Protein AF-A0A938GH93-F1 (afdb_monomer)

Structure (mmCIF, N/CA/C/O backbone):
data_AF-A0A938GH93-F1
#
_entry.id   AF-A0A938GH93-F1
#
loop_
_atom_site.group_PDB
_atom_site.id
_atom_site.type_symbol
_atom_site.label_atom_id
_atom_site.label_alt_id
_atom_site.label_comp_id
_atom_site.label_asym_id
_atom_site.label_entity_id
_atom_site.label_seq_id
_atom_site.pdbx_PDB_ins_code
_atom_site.Cartn_x
_atom_site.Cartn_y
_atom_site.Cartn_z
_atom_site.occupancy
_atom_site.B_iso_or_equiv
_atom_site.auth_seq_id
_atom_site.auth_comp_id
_atom_site.auth_asym_id
_atom_site.auth_atom_id
_ato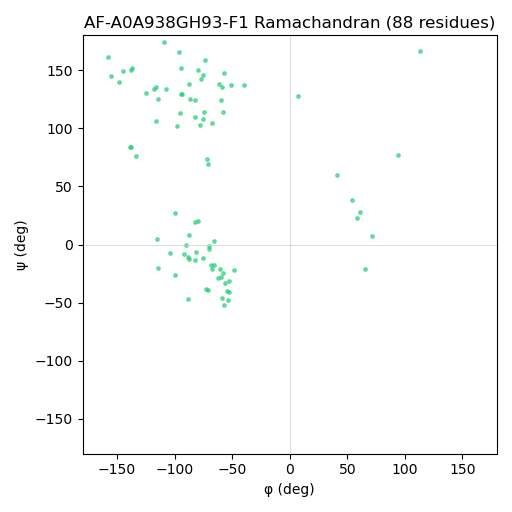m_site.pdbx_PDB_model_num
ATOM 1 N N . MET A 1 1 ? -15.327 -5.489 24.774 1.00 42.50 1 MET A N 1
ATOM 2 C CA . MET A 1 1 ? -14.917 -5.742 23.378 1.00 42.50 1 MET A CA 1
ATOM 3 C C . MET A 1 1 ? -13.633 -4.974 23.151 1.00 42.50 1 MET A C 1
ATOM 5 O O . MET A 1 1 ? -13.631 -3.768 23.350 1.00 42.50 1 MET A O 1
ATOM 9 N N . THR A 1 2 ? -12.534 -5.657 22.853 1.00 50.31 2 THR A N 1
ATOM 10 C CA . THR A 1 2 ? -11.286 -5.001 22.449 1.00 50.31 2 THR A CA 1
ATOM 11 C C . THR A 1 2 ? -11.477 -4.533 21.012 1.00 50.31 2 THR A C 1
ATOM 13 O O . THR A 1 2 ? -11.593 -5.366 20.116 1.00 50.31 2 THR A O 1
ATOM 16 N N . SER A 1 3 ? -11.606 -3.224 20.801 1.00 69.81 3 SER A N 1
ATOM 17 C CA . SER A 1 3 ? -11.673 -2.662 19.451 1.00 69.81 3 SER A CA 1
ATOM 18 C C . SER A 1 3 ? -10.384 -3.024 18.715 1.00 69.81 3 SER A C 1
ATOM 20 O O . SER A 1 3 ? -9.297 -2.760 19.226 1.00 69.81 3 SER A O 1
ATOM 22 N N . THR A 1 4 ? -10.494 -3.663 17.553 1.00 74.31 4 THR A N 1
ATOM 23 C CA . THR A 1 4 ? -9.364 -3.783 16.626 1.00 74.31 4 THR A CA 1
ATOM 24 C C . THR A 1 4 ? -9.202 -2.448 15.899 1.00 74.31 4 THR A C 1
ATOM 26 O O . THR A 1 4 ? -10.198 -1.794 15.599 1.00 74.31 4 THR A O 1
ATOM 29 N N . MET A 1 5 ? -7.961 -2.027 15.647 1.00 82.38 5 MET A N 1
ATOM 30 C CA . MET A 1 5 ? -7.665 -0.844 14.824 1.00 82.38 5 MET A CA 1
ATOM 31 C C . MET A 1 5 ? -7.868 -1.133 13.326 1.00 82.38 5 MET A C 1
ATOM 33 O O . MET A 1 5 ? -7.910 -0.221 12.517 1.00 82.38 5 MET A O 1
ATOM 37 N N . VAL A 1 6 ? -8.032 -2.402 12.931 1.00 86.12 6 VAL A N 1
ATOM 38 C CA . VAL A 1 6 ? -8.329 -2.761 11.538 1.00 86.12 6 VAL A CA 1
ATOM 39 C C . VAL A 1 6 ? -9.806 -2.500 11.238 1.00 86.12 6 VAL A C 1
ATOM 41 O O . VAL A 1 6 ? -10.663 -3.286 11.641 1.00 86.12 6 VAL A O 1
ATOM 44 N N . VAL A 1 7 ? -10.099 -1.405 10.534 1.00 89.69 7 VAL A N 1
ATOM 45 C CA . VAL A 1 7 ? -11.472 -0.962 10.217 1.00 89.69 7 VAL A CA 1
ATOM 46 C C . VAL A 1 7 ? -11.935 -1.324 8.800 1.00 89.69 7 VAL A C 1
ATOM 48 O O . VAL A 1 7 ? -13.132 -1.503 8.593 1.00 89.69 7 VAL A O 1
ATOM 51 N N . SER A 1 8 ? -11.011 -1.484 7.843 1.00 92.06 8 SER A N 1
ATOM 52 C CA . SER A 1 8 ? -11.303 -1.903 6.460 1.00 92.06 8 SER A CA 1
ATOM 53 C C . SER A 1 8 ? -10.243 -2.905 5.973 1.00 92.06 8 SER A C 1
ATOM 55 O O . SER A 1 8 ? -9.253 -2.516 5.353 1.00 92.06 8 SER A O 1
ATOM 57 N N . PRO A 1 9 ? -10.383 -4.210 6.289 1.00 93.12 9 PRO A N 1
ATOM 58 C CA . PRO A 1 9 ? -9.334 -5.202 6.037 1.00 93.12 9 PRO A CA 1
ATOM 59 C C . PRO A 1 9 ? -8.866 -5.307 4.579 1.00 93.12 9 PRO A C 1
ATOM 61 O O . PRO A 1 9 ? -7.690 -5.565 4.346 1.00 93.12 9 PRO A O 1
ATOM 64 N N . SER A 1 10 ? -9.765 -5.083 3.617 1.00 95.06 10 SER A N 1
ATOM 65 C CA . SER A 1 10 ? -9.472 -5.109 2.178 1.00 95.06 10 SER A CA 1
ATOM 66 C C . SER A 1 10 ? -8.847 -3.813 1.650 1.00 95.06 10 SER A C 1
ATOM 68 O O . SER A 1 10 ? -8.492 -3.733 0.483 1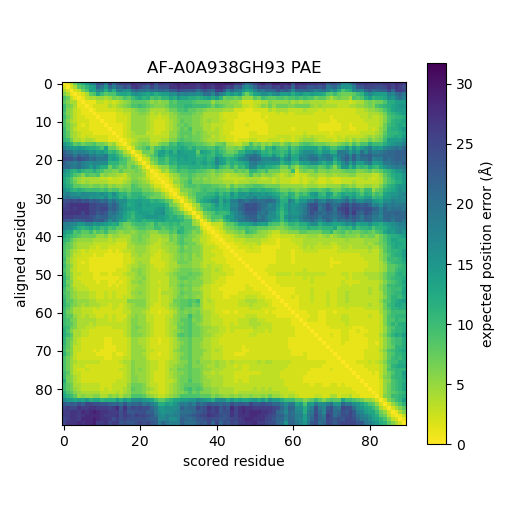.00 95.06 10 SER A O 1
ATOM 70 N N . GLU A 1 11 ? -8.747 -2.769 2.469 1.00 94.81 11 GLU A N 1
ATOM 71 C CA . GLU A 1 11 ? -8.120 -1.497 2.086 1.00 94.81 11 GLU A CA 1
ATOM 72 C C . GLU A 1 11 ? -6.847 -1.224 2.897 1.00 94.81 11 GLU A C 1
ATOM 74 O O . GLU A 1 11 ? -5.982 -0.470 2.454 1.00 94.81 11 GLU A O 1
ATOM 79 N N . MET A 1 12 ? -6.692 -1.877 4.053 1.00 94.88 12 MET A N 1
ATOM 80 C CA . MET A 1 12 ? -5.536 -1.739 4.934 1.00 94.88 12 MET A CA 1
ATOM 81 C C . MET A 1 12 ? -4.403 -2.687 4.543 1.00 94.88 12 MET A C 1
ATOM 83 O O . MET A 1 12 ? -4.565 -3.905 4.478 1.00 94.88 12 MET A O 1
ATOM 87 N N . ILE A 1 13 ? -3.232 -2.107 4.320 1.00 93.81 13 ILE A N 1
ATOM 88 C CA . ILE A 1 13 ? -2.003 -2.772 3.914 1.00 93.81 13 ILE A CA 1
ATOM 89 C C . ILE A 1 13 ? -1.321 -3.355 5.148 1.00 93.81 13 ILE A C 1
ATOM 91 O O . ILE A 1 13 ? -0.979 -2.645 6.092 1.00 93.81 13 ILE A O 1
ATOM 95 N N . ALA A 1 14 ? -1.067 -4.659 5.107 1.00 92.06 14 ALA A N 1
ATOM 96 C CA . ALA A 1 14 ? -0.293 -5.355 6.122 1.00 92.06 14 ALA A CA 1
ATOM 97 C C . ALA A 1 14 ? 1.208 -5.327 5.799 1.00 92.06 14 ALA A C 1
ATOM 99 O O . ALA A 1 14 ? 2.030 -5.066 6.676 1.00 92.06 14 ALA A O 1
ATOM 100 N N . ILE A 1 15 ? 1.577 -5.636 4.548 1.00 88.25 15 ILE A N 1
ATOM 101 C CA . ILE A 1 15 ? 2.973 -5.786 4.109 1.00 88.25 15 ILE A CA 1
ATOM 102 C C . ILE A 1 15 ? 3.099 -5.362 2.639 1.00 88.25 15 ILE A C 1
ATOM 104 O O . ILE A 1 15 ? 2.262 -5.727 1.818 1.00 88.25 15 ILE A O 1
ATOM 108 N N . GLY A 1 16 ? 4.178 -4.655 2.290 1.00 84.69 16 GLY A N 1
ATOM 109 C CA . GLY A 1 16 ? 4.608 -4.459 0.902 1.00 84.69 16 GLY A CA 1
ATOM 110 C C . GLY A 1 16 ? 5.994 -5.050 0.656 1.00 84.69 16 GLY A C 1
ATOM 111 O O . GLY A 1 16 ? 6.901 -4.852 1.469 1.00 84.69 16 GLY A O 1
ATOM 112 N N . ASP A 1 17 ? 6.164 -5.791 -0.441 1.00 77.38 17 ASP A N 1
ATOM 113 C CA . ASP A 1 17 ? 7.448 -6.404 -0.786 1.00 77.38 17 ASP A CA 1
ATOM 114 C C . ASP A 1 17 ? 8.432 -5.412 -1.439 1.00 77.38 17 ASP A C 1
ATOM 116 O O . ASP A 1 17 ? 8.057 -4.445 -2.105 1.00 77.38 17 ASP A O 1
ATOM 120 N N . VAL A 1 18 ? 9.735 -5.640 -1.223 1.00 69.31 18 VAL A N 1
ATOM 121 C CA . VAL A 1 18 ? 10.820 -4.851 -1.827 1.00 69.31 18 VAL A CA 1
ATOM 122 C C . VAL A 1 18 ? 11.959 -5.717 -2.314 1.00 69.31 18 VAL A C 1
ATOM 124 O O . VAL A 1 18 ? 12.284 -6.739 -1.712 1.00 69.31 18 VAL A O 1
ATOM 127 N N . ASN A 1 19 ? 12.648 -5.251 -3.356 1.00 55.50 19 ASN A N 1
ATOM 128 C CA . ASN A 1 19 ? 13.957 -5.782 -3.704 1.00 55.50 19 ASN A CA 1
ATOM 129 C C . ASN A 1 19 ? 15.038 -4.863 -3.121 1.00 55.50 19 ASN A C 1
ATOM 131 O O . ASN A 1 19 ? 15.343 -3.837 -3.724 1.00 55.50 19 ASN A O 1
ATOM 135 N N . ARG A 1 20 ? 15.639 -5.303 -2.006 1.00 54.69 20 ARG A N 1
ATOM 136 C CA . ARG A 1 20 ? 16.754 -4.694 -1.242 1.00 54.69 20 ARG A CA 1
ATOM 137 C C . ARG A 1 20 ? 16.351 -3.786 -0.078 1.00 54.69 20 ARG A C 1
ATOM 139 O O . ARG A 1 20 ? 16.538 -2.583 -0.143 1.00 54.69 20 ARG A O 1
ATOM 146 N N . GLY A 1 21 ? 15.946 -4.402 1.035 1.00 52.53 21 GLY A N 1
ATOM 147 C CA . GLY A 1 21 ? 16.326 -4.021 2.412 1.00 52.53 21 GLY A CA 1
ATOM 148 C C . GLY A 1 21 ? 15.875 -2.672 2.995 1.00 52.53 21 GLY A C 1
ATOM 149 O O . GLY A 1 21 ? 15.826 -2.551 4.215 1.00 52.53 21 GLY A O 1
ATOM 150 N N . THR A 1 22 ? 15.520 -1.675 2.189 1.00 55.81 22 THR A N 1
ATOM 151 C CA . THR A 1 22 ? 14.924 -0.414 2.633 1.00 55.81 22 THR A CA 1
ATOM 152 C C . THR A 1 22 ? 13.415 -0.561 2.517 1.00 55.81 22 THR A C 1
ATOM 154 O O . THR A 1 22 ? 12.904 -0.753 1.414 1.00 55.81 22 THR A O 1
ATOM 157 N N . GLY A 1 23 ? 12.709 -0.560 3.648 1.00 60.06 23 GLY A N 1
ATOM 158 C CA . GLY A 1 23 ? 11.266 -0.804 3.690 1.00 60.06 23 GLY A CA 1
ATOM 159 C C . GLY A 1 23 ? 10.485 0.073 2.707 1.00 60.06 23 GLY A C 1
ATOM 160 O O . GLY A 1 23 ? 10.758 1.265 2.566 1.00 60.06 23 GLY A O 1
ATOM 161 N N . PHE A 1 24 ? 9.508 -0.525 2.026 1.00 74.31 24 PHE A N 1
ATOM 162 C CA . PHE A 1 24 ? 8.584 0.194 1.160 1.00 74.31 24 PHE A CA 1
ATOM 163 C C . PHE A 1 24 ? 7.474 0.798 1.986 1.00 74.31 24 PHE A C 1
ATOM 165 O O . PHE A 1 24 ? 6.644 0.095 2.553 1.00 74.31 24 PHE A O 1
ATOM 172 N N . SER A 1 25 ? 7.505 2.118 2.078 1.00 77.56 25 SER A N 1
ATOM 173 C CA . SER A 1 25 ? 6.536 2.884 2.831 1.00 77.56 25 SER A CA 1
ATOM 174 C C . SER A 1 25 ? 6.466 4.293 2.258 1.00 77.56 25 SER A C 1
ATOM 176 O O . SER A 1 25 ? 7.497 4.854 1.869 1.00 77.56 25 SER A O 1
ATOM 178 N N . PRO A 1 26 ? 5.282 4.918 2.247 1.00 80.62 26 PRO A N 1
ATOM 179 C CA . PRO A 1 26 ? 5.146 6.318 1.876 1.00 80.62 26 PRO A CA 1
ATOM 180 C C . PRO A 1 26 ? 5.740 7.283 2.931 1.00 80.62 26 PRO A C 1
ATOM 182 O O . PRO A 1 26 ? 5.708 8.499 2.726 1.00 80.62 26 PRO A O 1
ATOM 185 N N . TYR A 1 27 ? 6.270 6.754 4.044 1.00 80.06 27 TYR A N 1
ATOM 186 C CA . TYR A 1 27 ? 6.980 7.479 5.108 1.00 80.06 27 TYR A CA 1
ATOM 187 C C . TYR A 1 27 ? 8.506 7.304 5.068 1.00 80.06 27 TYR A C 1
ATOM 189 O O . TYR A 1 27 ? 9.215 7.953 5.834 1.00 80.06 27 TYR A O 1
ATOM 197 N N . ALA A 1 28 ? 9.025 6.430 4.201 1.00 74.06 28 ALA A N 1
ATOM 198 C CA . ALA A 1 28 ? 10.464 6.256 4.036 1.00 74.06 28 ALA A CA 1
ATOM 199 C C . ALA A 1 28 ? 11.072 7.422 3.234 1.00 74.06 28 ALA A C 1
ATOM 201 O O . ALA A 1 28 ? 10.443 7.942 2.308 1.00 74.06 28 ALA A O 1
ATOM 202 N N . ASP A 1 29 ? 12.313 7.814 3.551 1.00 63.72 29 ASP A N 1
ATOM 203 C CA . ASP A 1 29 ? 13.049 8.796 2.749 1.00 63.72 29 ASP A CA 1
ATOM 204 C C . ASP A 1 29 ? 13.392 8.198 1.379 1.00 63.72 29 ASP A C 1
ATOM 206 O O . ASP A 1 29 ? 14.306 7.384 1.233 1.00 63.72 29 ASP A O 1
ATOM 210 N N . GLN A 1 30 ? 12.652 8.625 0.355 1.00 59.28 30 GLN A N 1
ATOM 211 C CA . GLN A 1 30 ? 12.820 8.133 -1.013 1.00 59.28 30 GLN A CA 1
ATOM 212 C C . GLN A 1 30 ? 14.132 8.603 -1.671 1.00 59.28 30 GLN A C 1
ATOM 214 O O . GLN A 1 30 ? 14.454 8.168 -2.777 1.00 59.28 30 GLN A O 1
ATOM 219 N N . ARG A 1 31 ? 14.935 9.447 -0.997 1.00 51.88 31 ARG A N 1
ATOM 220 C CA . ARG A 1 31 ? 16.284 9.845 -1.445 1.00 51.88 31 ARG A CA 1
ATOM 221 C C . ARG A 1 31 ? 17.305 8.707 -1.407 1.00 51.88 31 ARG A C 1
ATOM 223 O O . ARG A 1 31 ? 18.313 8.799 -2.104 1.00 51.88 31 ARG A O 1
ATOM 230 N N . PHE A 1 32 ? 17.044 7.620 -0.675 1.00 48.66 32 PHE A N 1
ATOM 231 C CA . PHE A 1 32 ? 17.912 6.431 -0.643 1.00 48.66 32 PHE A CA 1
ATOM 232 C C . PHE A 1 32 ? 17.689 5.451 -1.816 1.00 48.66 32 PHE A C 1
ATOM 234 O O . PHE A 1 32 ? 18.150 4.311 -1.783 1.00 48.66 32 PHE A O 1
ATOM 241 N N . GLY A 1 33 ? 17.080 5.938 -2.903 1.00 49.62 33 GLY A N 1
ATOM 242 C CA . GLY A 1 33 ? 17.129 5.342 -4.239 1.00 49.62 33 GLY A CA 1
ATOM 243 C C . GLY A 1 33 ? 15.785 4.793 -4.730 1.00 49.62 33 GLY A C 1
ATOM 244 O O . GLY A 1 33 ? 14.856 4.621 -3.941 1.00 49.62 33 GLY A O 1
ATOM 245 N N . PRO A 1 34 ? 15.663 4.475 -6.035 1.00 50.12 34 PRO A N 1
ATOM 246 C CA . PRO A 1 34 ? 14.516 3.754 -6.591 1.00 50.12 34 PRO A CA 1
ATOM 247 C C . PRO A 1 34 ? 14.568 2.284 -6.124 1.00 50.12 34 PRO A C 1
ATOM 249 O O . PRO A 1 34 ? 14.899 1.371 -6.875 1.00 50.12 34 P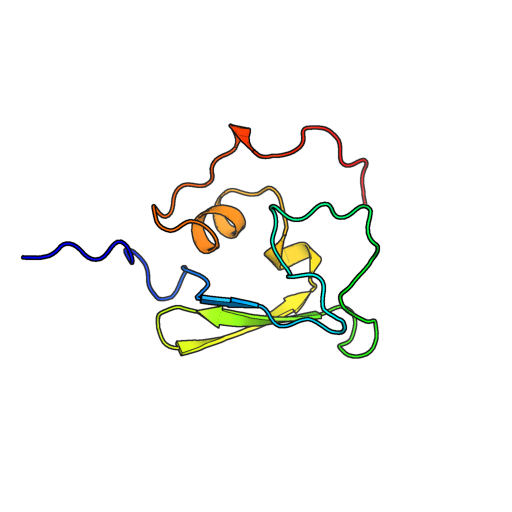RO A O 1
ATOM 252 N N . GLY A 1 35 ? 14.335 2.058 -4.831 1.00 50.25 35 GLY A N 1
ATOM 253 C CA . GLY A 1 35 ? 14.695 0.841 -4.094 1.00 50.25 35 GLY A CA 1
ATOM 254 C C . GLY A 1 35 ? 13.757 -0.351 -4.268 1.00 50.25 35 GLY A C 1
ATOM 255 O O . GLY A 1 35 ? 13.747 -1.245 -3.431 1.00 50.25 35 GLY A O 1
ATOM 256 N N . VAL A 1 36 ? 12.958 -0.391 -5.333 1.00 52.69 36 VAL A N 1
ATOM 257 C CA . VAL A 1 36 ? 12.152 -1.565 -5.675 1.00 52.69 36 VAL A CA 1
ATOM 258 C C . VAL A 1 36 ? 12.332 -1.816 -7.175 1.00 52.69 36 VAL A C 1
ATOM 260 O O . VAL A 1 36 ? 11.579 -1.440 -8.053 1.00 52.69 36 VAL A O 1
ATOM 263 N N . SER A 1 37 ? 13.489 -2.372 -7.474 1.00 55.75 37 SER A N 1
ATOM 264 C CA . SER A 1 37 ? 13.903 -3.061 -8.691 1.00 55.75 37 SER A CA 1
ATOM 265 C C . SER A 1 37 ? 13.006 -3.099 -9.946 1.00 55.75 37 SER A C 1
ATOM 267 O O . SER A 1 37 ? 11.904 -3.658 -9.962 1.00 55.75 37 SER A O 1
ATOM 269 N N . ASP A 1 38 ? 13.616 -2.713 -11.072 1.00 61.88 38 ASP A N 1
ATOM 270 C CA . ASP A 1 38 ? 13.185 -3.044 -12.439 1.00 61.88 38 ASP A CA 1
ATOM 271 C C . ASP A 1 38 ? 12.880 -4.546 -12.639 1.00 61.88 38 ASP A C 1
ATOM 273 O O . ASP A 1 38 ? 12.091 -4.892 -13.515 1.00 61.88 38 ASP A O 1
ATOM 277 N N . ILE A 1 39 ? 13.420 -5.442 -11.796 1.00 68.06 39 ILE A N 1
ATOM 278 C CA . ILE A 1 39 ? 13.177 -6.899 -11.882 1.00 68.06 39 ILE A CA 1
ATOM 279 C C . ILE A 1 39 ? 11.694 -7.281 -11.738 1.00 68.06 39 ILE A C 1
ATOM 281 O O . ILE A 1 39 ? 11.288 -8.295 -12.288 1.00 68.06 39 ILE A O 1
ATOM 285 N N . HIS A 1 40 ? 10.879 -6.486 -11.029 1.00 75.19 40 HIS A N 1
ATOM 286 C CA . HIS A 1 40 ? 9.426 -6.707 -10.912 1.00 75.19 40 HIS A CA 1
ATOM 287 C C . HIS A 1 40 ? 8.639 -5.801 -11.866 1.00 75.19 40 HIS A C 1
ATOM 289 O O . HIS A 1 40 ? 7.499 -5.405 -11.599 1.00 75.19 40 HIS A O 1
ATOM 295 N N . SER A 1 41 ? 9.268 -5.405 -12.978 1.00 80.44 41 SER A N 1
ATOM 296 C CA . SER A 1 41 ? 8.720 -4.434 -13.926 1.00 80.44 41 SER A CA 1
ATOM 297 C C . SER A 1 41 ? 8.315 -3.121 -13.242 1.00 80.44 41 SER A C 1
ATOM 299 O O . SER A 1 41 ? 7.273 -2.544 -13.571 1.00 80.44 41 SER A O 1
ATOM 301 N N . ARG A 1 42 ? 9.109 -2.657 -12.263 1.00 78.12 42 ARG A N 1
ATOM 302 C CA . ARG A 1 42 ? 8.820 -1.467 -11.430 1.00 78.12 42 ARG A CA 1
ATOM 303 C C . ARG A 1 42 ? 7.523 -1.578 -10.610 1.00 78.12 42 ARG A C 1
ATOM 305 O O . ARG A 1 42 ? 6.839 -0.580 -10.356 1.00 78.12 42 ARG A O 1
ATOM 312 N N . GLY A 1 43 ? 7.135 -2.803 -10.264 1.00 81.31 43 GLY A N 1
ATOM 313 C CA . GLY A 1 43 ? 5.980 -3.098 -9.422 1.00 81.31 43 GLY A CA 1
ATOM 314 C C . GLY A 1 43 ? 6.344 -3.614 -8.035 1.00 81.31 43 GLY A C 1
ATOM 315 O O . GLY A 1 43 ? 7.519 -3.816 -7.732 1.00 81.31 43 GLY A O 1
ATOM 316 N N . ALA A 1 44 ? 5.315 -3.778 -7.214 1.00 83.31 44 ALA A N 1
ATOM 317 C CA . ALA A 1 44 ? 5.348 -4.390 -5.891 1.00 83.31 44 ALA A CA 1
ATOM 318 C C . ALA A 1 44 ? 4.039 -5.158 -5.663 1.00 83.31 44 ALA A C 1
ATOM 320 O O . ALA A 1 44 ? 2.992 -4.760 -6.196 1.00 83.31 44 ALA A O 1
ATOM 321 N N . ASN A 1 45 ? 4.126 -6.227 -4.879 1.00 88.69 45 ASN A N 1
ATOM 322 C CA . ASN A 1 45 ? 3.003 -6.971 -4.337 1.00 88.69 45 ASN A CA 1
ATOM 323 C C . ASN A 1 45 ? 2.682 -6.445 -2.936 1.00 88.69 45 ASN A C 1
ATOM 325 O O . ASN A 1 45 ? 3.563 -6.334 -2.079 1.00 88.69 45 ASN A O 1
ATOM 329 N N . ILE A 1 46 ? 1.411 -6.138 -2.709 1.00 90.25 46 ILE A N 1
ATOM 330 C CA . ILE A 1 46 ? 0.890 -5.632 -1.443 1.00 90.25 46 ILE A CA 1
ATOM 331 C C . ILE A 1 46 ? -0.055 -6.666 -0.861 1.00 90.25 46 ILE A C 1
ATOM 333 O O . ILE A 1 46 ? -0.995 -7.073 -1.536 1.00 90.25 46 ILE A O 1
ATOM 337 N N . VAL A 1 47 ? 0.207 -7.082 0.375 1.00 93.62 47 VAL A N 1
ATOM 338 C CA . VAL A 1 47 ? -0.674 -7.944 1.164 1.00 93.62 47 VAL A CA 1
ATOM 339 C C . VAL A 1 47 ? -1.562 -7.057 2.026 1.00 93.62 47 VAL A C 1
ATOM 341 O O . VAL A 1 47 ? -1.055 -6.196 2.750 1.00 93.62 47 VAL A O 1
ATOM 344 N N . PHE A 1 48 ? -2.866 -7.294 1.978 1.00 95.25 48 PHE A N 1
ATOM 345 C CA . PHE A 1 48 ? -3.861 -6.584 2.777 1.00 95.25 48 PHE A CA 1
ATOM 346 C C . PHE A 1 48 ? -4.220 -7.362 4.046 1.00 95.25 48 PHE A C 1
ATOM 348 O O . PHE A 1 48 ? -3.884 -8.539 4.200 1.00 95.25 48 PHE A O 1
ATOM 355 N N . CYS A 1 49 ? -4.883 -6.703 4.993 1.00 95.44 49 CYS A N 1
ATOM 356 C CA . CYS A 1 49 ? -5.253 -7.299 6.275 1.00 95.44 49 CYS A CA 1
ATOM 357 C C . CYS A 1 49 ? -6.285 -8.439 6.163 1.00 95.44 49 CYS A C 1
ATOM 359 O O . CYS A 1 49 ? -6.394 -9.236 7.092 1.00 95.44 49 CYS A O 1
ATOM 361 N N . ASP A 1 50 ? -7.014 -8.556 5.051 1.00 96.12 50 ASP A N 1
ATOM 362 C CA . ASP A 1 50 ? -7.867 -9.714 4.719 1.00 96.12 50 ASP A CA 1
ATOM 363 C C . ASP A 1 50 ? -7.120 -10.848 3.979 1.00 96.12 50 ASP A C 1
ATOM 365 O O . ASP A 1 50 ? -7.741 -11.808 3.522 1.00 96.12 50 ASP A O 1
ATOM 369 N N . ALA A 1 51 ? -5.793 -10.739 3.874 1.00 95.44 51 ALA A N 1
ATOM 370 C CA . ALA A 1 51 ? -4.876 -11.665 3.216 1.00 95.44 51 ALA A CA 1
ATOM 371 C C . ALA A 1 51 ? -4.924 -11.716 1.677 1.00 95.44 51 ALA A C 1
ATOM 373 O O . ALA A 1 51 ? -4.215 -12.546 1.095 1.00 95.44 51 ALA A O 1
ATOM 374 N N . HIS A 1 52 ? -5.673 -10.844 0.989 1.00 97.06 52 HIS A N 1
ATOM 375 C CA . HIS A 1 52 ? -5.530 -10.747 -0.467 1.00 97.06 52 HIS A CA 1
ATOM 376 C C . HIS A 1 52 ? -4.224 -10.035 -0.858 1.00 97.06 52 HIS A C 1
ATOM 378 O O . HIS A 1 52 ? -3.612 -9.318 -0.060 1.00 97.06 52 HIS A O 1
ATOM 384 N N . VAL A 1 53 ? -3.779 -10.266 -2.098 1.00 94.94 53 VAL A N 1
ATOM 385 C CA . VAL A 1 53 ? -2.544 -9.689 -2.644 1.00 94.94 53 VAL A CA 1
ATOM 386 C C . VAL A 1 53 ? -2.840 -8.938 -3.934 1.00 94.94 53 VAL A C 1
ATOM 388 O O . VAL A 1 53 ? -3.436 -9.501 -4.851 1.00 94.94 53 VAL A O 1
ATOM 391 N N . GLU A 1 54 ? -2.365 -7.698 -4.040 1.00 94.56 54 GLU A N 1
ATOM 392 C CA . GLU A 1 54 ? -2.418 -6.922 -5.280 1.00 94.56 54 GLU A CA 1
ATOM 393 C C . GLU A 1 54 ? -1.026 -6.594 -5.818 1.00 94.56 54 GLU A C 1
ATOM 395 O O . GLU A 1 54 ? -0.160 -6.094 -5.099 1.00 94.56 54 GLU A O 1
ATOM 400 N N . TYR A 1 55 ? -0.844 -6.770 -7.128 1.00 90.94 55 TYR A N 1
ATOM 401 C CA . TYR A 1 55 ? 0.284 -6.199 -7.858 1.00 90.94 55 TYR A CA 1
ATOM 402 C C . TYR A 1 55 ? -0.044 -4.778 -8.333 1.00 90.94 55 TYR A C 1
ATOM 404 O O . TYR A 1 55 ? -1.117 -4.503 -8.873 1.00 90.94 55 TYR A O 1
ATOM 412 N N . GLY A 1 56 ? 0.917 -3.866 -8.221 1.00 88.81 56 GLY A N 1
ATOM 413 C CA . GLY A 1 56 ? 0.805 -2.524 -8.786 1.00 88.81 56 GLY A CA 1
ATOM 414 C C . GLY A 1 56 ? 2.162 -1.879 -9.013 1.00 88.81 56 GLY A C 1
ATOM 415 O O . GLY A 1 56 ? 3.163 -2.289 -8.430 1.00 88.81 56 GLY A O 1
ATOM 416 N N . LYS A 1 57 ? 2.215 -0.843 -9.862 1.00 85.44 57 LYS A N 1
ATOM 417 C CA . LYS A 1 57 ? 3.424 -0.011 -9.981 1.00 85.44 57 LYS A CA 1
ATOM 418 C C . LYS A 1 57 ? 3.702 0.642 -8.637 1.00 85.44 57 LYS A C 1
ATOM 420 O O . LYS A 1 57 ? 2.777 1.164 -8.034 1.00 85.44 57 LYS A O 1
ATOM 425 N N . GLN A 1 58 ? 4.954 0.706 -8.206 1.00 80.00 58 GLN A N 1
ATOM 426 C CA . GLN A 1 58 ? 5.297 1.243 -6.880 1.00 80.00 58 GLN A CA 1
ATOM 427 C C . GLN A 1 58 ? 4.727 2.629 -6.611 1.00 80.00 58 GLN A C 1
ATOM 429 O O . GLN A 1 58 ? 4.188 2.868 -5.537 1.00 80.00 58 GLN A O 1
ATOM 434 N N . ARG A 1 59 ? 4.757 3.507 -7.623 1.00 79.38 59 ARG A N 1
ATOM 435 C CA . ARG A 1 59 ? 4.154 4.843 -7.546 1.00 79.38 59 ARG A CA 1
ATOM 436 C C . ARG A 1 59 ? 2.684 4.823 -7.109 1.00 79.38 59 ARG A C 1
ATOM 438 O O . ARG A 1 59 ? 2.262 5.762 -6.455 1.00 79.38 59 ARG A O 1
ATOM 445 N N . LYS A 1 60 ? 1.921 3.769 -7.447 1.00 87.06 60 LYS A N 1
ATOM 446 C CA . LYS A 1 60 ? 0.527 3.571 -7.006 1.00 87.06 60 LYS A CA 1
ATOM 447 C C . LYS A 1 60 ? 0.471 3.529 -5.484 1.00 87.06 60 LYS A C 1
ATOM 449 O O . LYS A 1 60 ? -0.373 4.181 -4.898 1.00 87.06 60 LYS A O 1
ATOM 454 N N . TRP A 1 61 ? 1.372 2.783 -4.859 1.00 87.94 61 TRP A N 1
ATOM 455 C CA . TRP A 1 61 ? 1.297 2.454 -3.439 1.00 87.94 61 TRP A CA 1
ATOM 456 C C . TRP A 1 61 ? 1.971 3.473 -2.519 1.00 87.94 61 TRP A C 1
ATOM 458 O O . TRP A 1 61 ? 1.793 3.390 -1.310 1.00 87.94 61 TRP A O 1
ATOM 468 N N . VAL A 1 62 ? 2.734 4.426 -3.063 1.00 84.69 62 VAL A N 1
ATOM 469 C CA . VAL A 1 62 ? 3.376 5.501 -2.279 1.00 84.69 62 VAL A CA 1
ATOM 470 C C . VAL A 1 62 ? 2.852 6.897 -2.609 1.00 84.69 62 VAL A C 1
ATOM 472 O O . VAL A 1 62 ? 3.374 7.891 -2.105 1.00 84.69 62 VAL A O 1
ATOM 475 N N . LEU A 1 63 ? 1.831 6.988 -3.465 1.00 86.19 63 LEU A N 1
ATOM 476 C CA . LEU A 1 63 ? 1.249 8.257 -3.877 1.00 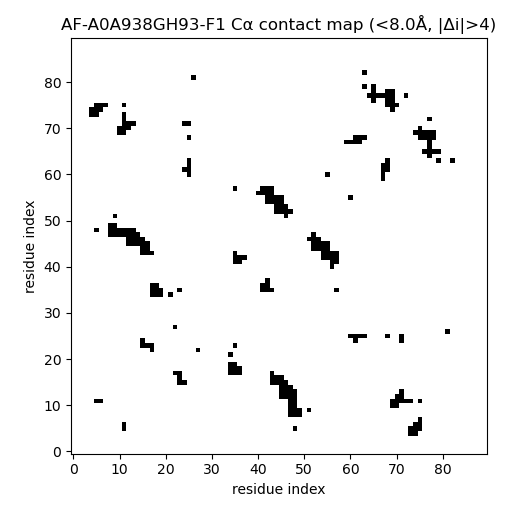86.19 63 LEU A CA 1
ATOM 477 C C . LEU A 1 63 ? 0.721 9.034 -2.662 1.00 86.19 63 LEU A C 1
ATOM 479 O O . LEU A 1 63 ? 0.020 8.483 -1.812 1.00 86.19 63 LEU A O 1
ATOM 483 N N . ALA A 1 64 ? 1.006 10.336 -2.617 1.00 87.88 64 ALA A N 1
ATOM 484 C CA . ALA A 1 64 ? 0.379 11.271 -1.686 1.00 87.88 64 ALA A CA 1
ATOM 485 C C . ALA A 1 64 ? -1.082 11.525 -2.103 1.00 87.88 64 ALA A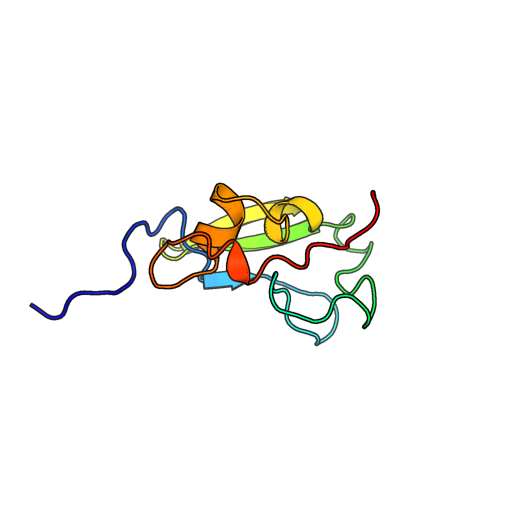 C 1
ATOM 487 O O . ALA A 1 64 ? -1.414 12.543 -2.701 1.00 87.88 64 ALA A O 1
ATOM 488 N N . SER A 1 65 ? -1.934 10.533 -1.860 1.00 90.62 65 SER A N 1
ATOM 489 C CA . SER A 1 65 ? -3.374 10.582 -2.099 1.00 90.62 65 SER A CA 1
ATOM 490 C C . SER A 1 65 ? -4.096 9.951 -0.923 1.00 90.62 65 SER A C 1
ATOM 492 O O . SER A 1 65 ? -3.546 9.056 -0.277 1.00 90.62 65 SER A O 1
ATOM 494 N N . GLU A 1 66 ? -5.331 10.382 -0.673 1.00 94.31 66 GLU A N 1
ATOM 495 C CA . GLU A 1 66 ? -6.090 9.891 0.474 1.00 94.31 66 GLU A CA 1
ATOM 496 C C . GLU A 1 66 ? -6.235 8.370 0.448 1.00 94.31 66 GLU A C 1
ATOM 498 O O . GLU A 1 66 ? -5.834 7.709 1.396 1.00 94.31 66 GLU A O 1
ATOM 503 N N . VAL A 1 67 ? -6.711 7.814 -0.670 1.00 92.44 67 VAL A N 1
ATOM 504 C CA . VAL A 1 67 ? -6.961 6.371 -0.833 1.00 92.44 67 VAL A CA 1
ATOM 505 C C . VAL A 1 67 ? -5.727 5.538 -0.488 1.00 92.44 67 VAL A C 1
ATOM 507 O O . VAL A 1 67 ? -5.805 4.584 0.275 1.00 92.44 67 VAL A O 1
ATOM 510 N N . VAL A 1 68 ? -4.567 5.919 -1.021 1.00 91.75 68 VAL A N 1
ATOM 511 C CA . VAL A 1 68 ? -3.325 5.162 -0.822 1.00 91.75 68 VAL A CA 1
ATOM 512 C C . VAL A 1 68 ? -2.820 5.296 0.611 1.00 91.75 68 VAL A C 1
ATOM 514 O O . VAL A 1 68 ? -2.336 4.327 1.185 1.00 91.75 68 VAL A O 1
ATOM 517 N N . ARG A 1 69 ? -2.926 6.490 1.201 1.00 92.75 69 ARG A N 1
ATOM 518 C CA . ARG A 1 69 ? -2.398 6.769 2.541 1.00 92.75 69 ARG A CA 1
ATOM 519 C C . ARG A 1 69 ? -3.231 6.124 3.639 1.00 92.75 69 ARG A C 1
ATOM 521 O O . ARG A 1 69 ? -2.634 5.569 4.554 1.00 92.75 69 ARG A O 1
ATOM 528 N N . ARG A 1 70 ? -4.562 6.106 3.500 1.00 94.81 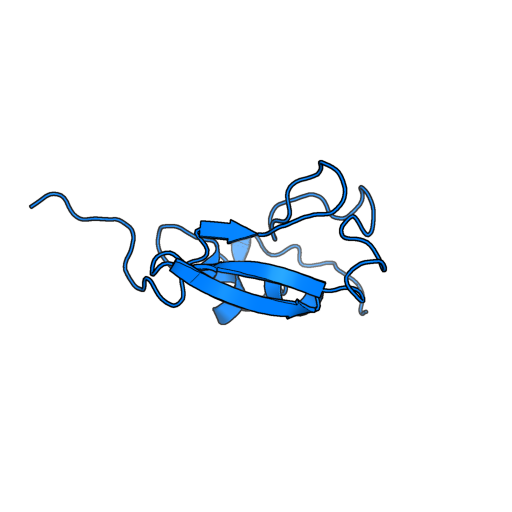70 ARG A N 1
ATOM 529 C CA . ARG A 1 70 ? -5.455 5.393 4.430 1.00 94.81 70 ARG A CA 1
ATOM 530 C C . ARG A 1 70 ? -5.056 3.927 4.575 1.00 94.81 70 ARG A C 1
ATOM 532 O O . ARG A 1 70 ? -5.010 3.422 5.688 1.00 94.81 70 ARG A O 1
AT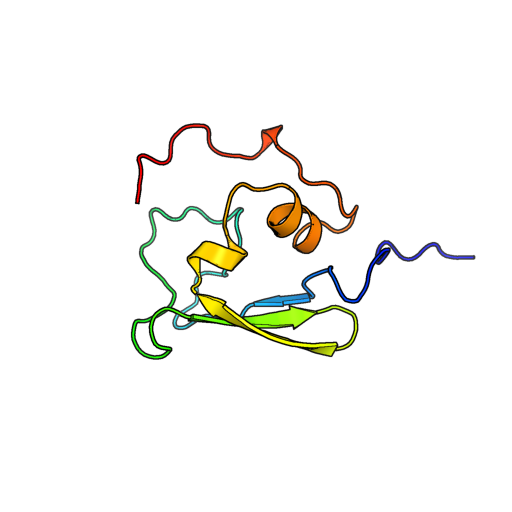OM 539 N N . GLY A 1 71 ? -4.673 3.279 3.473 1.00 94.62 71 GLY A N 1
ATOM 540 C CA . GLY A 1 71 ? -4.242 1.883 3.502 1.00 94.62 71 GLY A CA 1
ATOM 541 C C . GLY A 1 71 ? -2.994 1.625 4.352 1.00 94.62 71 GLY A C 1
ATOM 542 O O . GLY A 1 71 ? -2.864 0.549 4.918 1.00 94.62 71 GLY A O 1
ATOM 543 N N . TRP A 1 72 ? -2.090 2.594 4.506 1.00 92.12 72 TRP A N 1
ATOM 544 C CA . TRP A 1 72 ? -0.874 2.425 5.313 1.00 92.12 72 TRP A CA 1
ATOM 545 C C . TRP A 1 72 ? -1.053 2.745 6.801 1.00 92.12 72 TRP A C 1
ATOM 547 O O . TRP A 1 72 ? -0.157 2.441 7.590 1.00 92.12 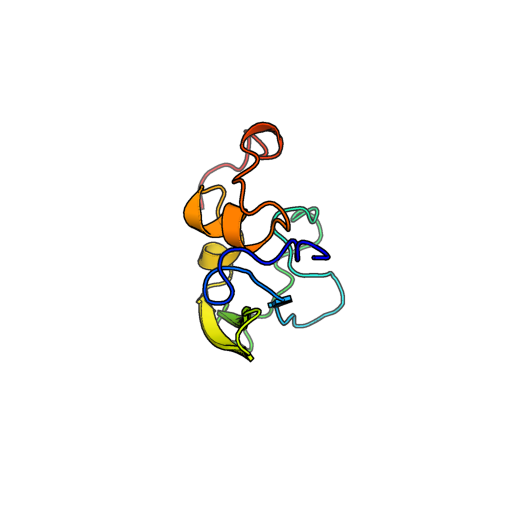72 TRP A O 1
ATOM 557 N N . ASN A 1 73 ? -2.167 3.371 7.186 1.00 91.94 73 ASN A N 1
ATOM 558 C CA . ASN A 1 73 ? -2.358 3.916 8.526 1.00 91.94 73 ASN A CA 1
ATOM 559 C C . ASN A 1 73 ? -3.339 3.074 9.329 1.00 91.94 73 ASN A C 1
ATOM 561 O O . ASN A 1 73 ? -4.412 2.706 8.858 1.00 91.94 73 ASN A O 1
ATOM 565 N N . THR A 1 74 ? -2.969 2.771 10.571 1.00 89.94 74 THR A N 1
ATOM 566 C CA . THR A 1 74 ? -3.772 1.914 11.449 1.00 89.94 74 THR A CA 1
ATOM 567 C C . THR A 1 74 ? -5.095 2.547 11.860 1.00 89.94 74 THR A C 1
ATOM 569 O O . THR A 1 74 ? -5.994 1.815 12.242 1.00 89.94 74 THR A O 1
ATOM 572 N N . ASP A 1 75 ? -5.238 3.867 11.791 1.00 91.62 75 ASP A N 1
ATOM 573 C CA . ASP A 1 75 ? -6.501 4.579 12.013 1.00 91.62 75 ASP A CA 1
ATOM 574 C C . ASP A 1 75 ? -7.322 4.775 10.727 1.00 91.62 75 ASP A C 1
ATOM 576 O O . ASP A 1 75 ? -8.427 5.308 10.783 1.00 91.62 75 ASP A O 1
ATOM 580 N N . HIS A 1 76 ? -6.810 4.306 9.583 1.00 92.62 76 HIS A N 1
ATOM 581 C CA . HIS A 1 76 ? -7.402 4.466 8.256 1.00 92.62 76 HIS A CA 1
ATOM 582 C C . HIS A 1 76 ? -7.618 5.932 7.842 1.00 92.62 76 HIS A C 1
ATOM 584 O O . HIS A 1 76 ? -8.423 6.211 6.952 1.00 92.62 76 HIS A O 1
ATOM 590 N N . GLU A 1 77 ? -6.872 6.868 8.438 1.00 93.75 77 GLU A N 1
ATOM 591 C CA . GLU A 1 77 ? -6.867 8.278 8.054 1.00 93.75 77 GLU A CA 1
ATOM 592 C C . GLU A 1 77 ? -5.722 8.580 7.068 1.00 93.75 77 GLU A C 1
ATOM 594 O O . GLU A 1 77 ? -4.698 7.896 7.044 1.00 93.75 77 GLU A O 1
ATOM 599 N N . PRO A 1 78 ? -5.857 9.582 6.181 1.00 92.94 78 PRO A N 1
ATOM 600 C CA . PRO A 1 78 ? -4.874 9.837 5.125 1.00 92.94 78 PRO A CA 1
ATOM 601 C C . PRO A 1 78 ? -3.633 10.645 5.561 1.00 92.94 78 PRO A C 1
ATOM 603 O O . PRO A 1 78 ? -2.666 10.716 4.796 1.00 92.94 78 PRO A O 1
ATOM 606 N N . HIS A 1 79 ? -3.654 11.268 6.744 1.00 93.00 79 HIS A N 1
ATOM 607 C CA . HIS A 1 79 ? -2.584 12.116 7.305 1.00 93.00 79 HIS A CA 1
ATOM 608 C C . HIS A 1 79 ? -1.893 13.065 6.298 1.00 93.00 79 HIS A C 1
ATOM 610 O O . HIS A 1 79 ? -0.676 12.956 6.079 1.00 93.00 79 HIS A O 1
ATOM 616 N N . PRO A 1 80 ? -2.633 13.986 5.644 1.00 92.50 80 PRO A N 1
ATOM 617 C CA . PRO A 1 80 ? -2.083 14.924 4.660 1.00 92.50 80 PRO A CA 1
ATOM 618 C C . PRO A 1 80 ? -0.967 15.826 5.204 1.00 92.50 80 PRO A C 1
ATOM 620 O O . PRO A 1 80 ? -0.097 16.248 4.447 1.00 92.50 80 PRO A O 1
ATOM 623 N N . GLU A 1 81 ? -0.924 16.066 6.513 1.00 90.38 81 GLU A N 1
ATOM 624 C CA . GLU A 1 81 ? 0.142 16.789 7.212 1.00 90.38 81 GLU A CA 1
ATOM 625 C C . GLU A 1 81 ? 1.528 16.136 7.078 1.00 90.38 81 GLU A C 1
ATOM 627 O O . GLU A 1 81 ? 2.547 16.803 7.246 1.00 90.38 81 GLU A O 1
ATOM 632 N N . THR A 1 82 ? 1.581 14.841 6.749 1.00 85.94 82 THR A N 1
ATOM 633 C CA . THR A 1 82 ? 2.832 14.094 6.531 1.00 85.94 82 THR A CA 1
ATOM 634 C C . THR A 1 82 ? 3.285 14.102 5.073 1.00 85.94 82 THR A C 1
ATOM 636 O O . THR A 1 82 ? 4.378 13.624 4.747 1.00 85.94 82 THR A O 1
ATOM 639 N N . TRP A 1 83 ? 2.450 14.605 4.162 1.00 85.19 83 TRP A N 1
ATOM 640 C CA . TRP A 1 83 ? 2.759 14.599 2.742 1.00 85.19 83 TRP A CA 1
ATOM 641 C C . TRP A 1 83 ? 3.809 15.676 2.496 1.00 85.19 83 TRP A C 1
ATOM 643 O O . TRP A 1 83 ? 3.563 16.866 2.680 1.00 85.19 83 TRP A O 1
ATOM 653 N N . SER A 1 84 ? 5.013 15.265 2.097 1.00 70.38 84 SER A N 1
ATOM 654 C CA . SER A 1 84 ? 6.054 16.219 1.715 1.00 70.38 84 SER A CA 1
ATOM 655 C C . SER A 1 84 ? 5.525 17.079 0.565 1.00 70.38 84 SER A C 1
ATOM 657 O O . SER A 1 84 ? 5.301 16.577 -0.532 1.00 70.38 84 SER A O 1
ATOM 659 N N . THR A 1 85 ? 5.339 18.378 0.801 1.00 55.84 85 THR A N 1
ATOM 660 C CA . THR A 1 85 ? 4.826 19.363 -0.172 1.00 55.84 85 THR A CA 1
ATOM 661 C C . THR A 1 85 ? 5.760 19.616 -1.361 1.00 55.84 85 THR A C 1
ATOM 663 O O . THR A 1 85 ? 5.446 20.431 -2.220 1.00 55.84 85 THR A O 1
ATOM 666 N N . ASN A 1 86 ? 6.890 18.911 -1.452 1.00 42.72 86 ASN A N 1
ATOM 667 C CA . ASN A 1 86 ? 7.865 19.030 -2.530 1.00 42.72 86 ASN A CA 1
ATOM 668 C C . ASN A 1 86 ? 8.363 17.646 -2.967 1.00 42.72 86 ASN A C 1
ATOM 670 O O . ASN A 1 86 ? 9.432 17.200 -2.556 1.00 42.72 86 ASN A O 1
ATOM 674 N N . ALA A 1 87 ? 7.612 16.986 -3.840 1.00 41.69 87 ALA A N 1
ATOM 675 C CA . ALA A 1 87 ? 8.206 16.083 -4.815 1.00 41.69 87 ALA A CA 1
ATOM 676 C C . ALA A 1 87 ? 7.905 16.690 -6.195 1.00 41.69 87 ALA A C 1
ATOM 678 O O . ALA A 1 87 ? 6.737 16.705 -6.593 1.00 41.69 87 ALA A O 1
ATOM 679 N N . PRO A 1 88 ? 8.898 17.282 -6.890 1.00 32.44 88 PRO A N 1
ATOM 680 C CA . PRO A 1 88 ? 8.701 17.729 -8.261 1.00 32.44 88 PRO A CA 1
ATOM 681 C C . PRO A 1 88 ? 8.264 16.535 -9.111 1.00 32.44 88 PRO A C 1
ATOM 683 O O . PRO A 1 88 ? 8.631 15.396 -8.821 1.00 32.44 88 PRO A O 1
ATOM 686 N N . GLY A 1 89 ? 7.436 16.835 -10.113 1.00 40.78 89 GLY A N 1
ATOM 687 C CA . GLY A 1 89 ? 6.780 15.870 -10.986 1.00 40.78 89 GLY A CA 1
ATOM 688 C C . GLY A 1 89 ? 7.658 14.686 -11.384 1.00 40.78 89 GLY A C 1
ATOM 689 O O . GLY A 1 89 ? 8.832 14.840 -11.722 1.00 40.78 89 GLY A O 1
ATOM 690 N N . PHE A 1 90 ? 7.038 13.510 -11.345 1.00 38.34 90 PHE A N 1
ATOM 691 C CA . PHE A 1 90 ? 7.438 12.394 -12.191 1.00 38.34 90 PHE A CA 1
ATOM 692 C C . PHE A 1 90 ? 7.255 12.756 -13.665 1.00 38.34 90 PHE A C 1
ATOM 694 O O . PHE A 1 90 ? 6.240 13.425 -13.974 1.00 38.34 90 PHE A O 1
#

Nearest PDB structures (foldseek):
  1h4q-assembly1_A  TM=6.097E-01  e=3.032E+00  Thermus thermophilus
  1h4s-assembly1_B  TM=6.344E-01  e=4.990E+00  Thermus thermophilus
  1hc7-assembly1_A  TM=6.228E-01  e=8.739E+00  Thermus thermophilus
  7x4q-assembly2_B  TM=4.800E-01  e=4.406E+00  Legionella pneumophila

Sequence (90 aa):
MTSTMVVSPSEMIAIGDVNRGTGFSPYADQRFGPGVSDIHSRGANIVFCDAHVEYGKQRKWVLASEVVRRGWNTDHEPHPETWSTNAPGF

Foldseek 3Di:
DPDQLCPDQVQAFDAKDADDDQGQDLLGDCVVDLGHDCVLVQWIWTATNVGDIDIDRSCVQNPLDLSNQ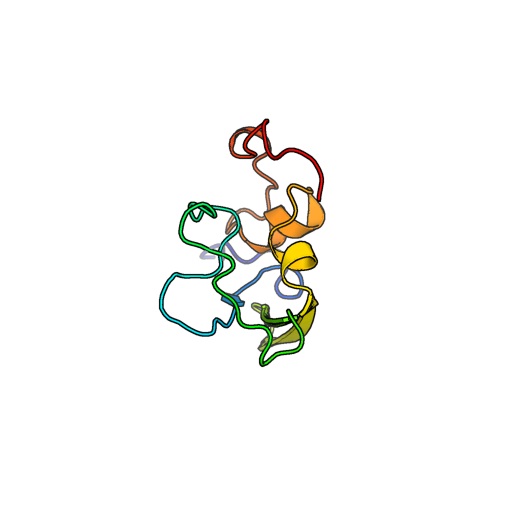LNHDSNSGNPNVSRDPDDPDD

pLDDT: mean 77.9, std 17.67, range [32.44, 97.06]

Mean predicted aligned error: 7.82 Å

Secondary structure (DSSP, 8-state):
----S-S-TTTSEEEE--SSSS---TTS-GGG---S-GGGTTEEEEEETTS-EEEEEHHHHH-SSHHHHHHH-TT----GGGS-S-----

Radius of gyration: 13.57 Å; Cα contacts (8 Å, |Δi|>4): 135; chains: 1; bounding box: 33×31×37 Å

Solvent-accessible surface area (backbone atoms only — not comparable to full-atom values): 5562 Å² total; per-residue (Å²): 133,86,81,70,62,78,84,48,38,87,59,27,53,68,48,55,58,58,57,66,94,57,76,64,52,72,84,48,74,68,84,82,47,86,46,44,37,70,88,55,76,40,29,34,49,34,32,25,63,68,70,52,75,46,80,42,49,48,68,65,66,47,39,93,42,56,77,42,30,16,14,71,33,65,84,56,49,45,60,69,91,72,49,72,94,77,71,79,82,131